Protein AF-A0A4U9IQU0-F1 (afdb_monomer_lite)

InterPro domains:
  IPR055592 Domain of unknown function DUF7168 [PF23771] (25-150)

Sequence (171 aa):
MARYGISELDAGLTSVREASSRTAPSDAEKVPEWMVTLVRGVCHAFGCQAYYSWRQTSAGYRRSVTFYGFSEKPEIAAYAFDVLTRQLKDATNSYLKTQSKRLKLATRRARAEQFRDGWVCGVREVISATDISSEEQQVMSHWLESRSMKTVTTRELKACRGADTARYQGV

pLDDT: mean 90.63, std 9.63, range [44.19, 98.19]

Secondary structure (DSSP, 8-state):
-HHHHHHHHHHHHTT-EEEE-S--S---SSEEHHHHHHHHHHHHHHT-EEEEEEEEETTEEEEEEEEEESTTHHHHHHHHHHHHHHHHHHHHHHHHHHS-TTS-HHHHHHHHHHHHHHHHHHHHHHPPPPP--HHHHHHHHHHHHTTTPPPPPEEPPPP-TTHHHHHHTT-

Structure (mmCIF, N/CA/C/O backbone):
data_AF-A0A4U9IQU0-F1
#
_entry.id   AF-A0A4U9IQU0-F1
#
loop_
_atom_site.group_PDB
_atom_site.id
_atom_site.type_symbol
_atom_site.label_atom_id
_atom_site.label_alt_id
_atom_site.label_comp_id
_atom_site.label_asym_id
_atom_site.label_entity_id
_atom_site.label_seq_id
_atom_site.pdbx_PDB_ins_code
_atom_site.Cartn_x
_atom_site.Cartn_y
_atom_site.Cartn_z
_atom_site.occupancy
_atom_site.B_iso_or_equiv
_atom_site.auth_seq_id
_atom_site.auth_comp_id
_atom_site.auth_asym_id
_atom_site.auth_atom_id
_atom_site.pdbx_PDB_model_num
ATOM 1 N N . MET A 1 1 ? -27.526 18.335 23.408 1.00 44.19 1 MET A N 1
ATOM 2 C CA . MET A 1 1 ? -27.233 17.013 22.806 1.00 44.19 1 MET A CA 1
ATOM 3 C C . MET A 1 1 ? -25.740 16.627 22.848 1.00 44.19 1 MET A C 1
ATOM 5 O O . MET A 1 1 ? -25.383 15.618 22.271 1.00 44.19 1 MET A O 1
ATOM 9 N N . ALA A 1 2 ? -24.863 17.348 23.569 1.00 52.19 2 ALA A N 1
ATOM 10 C CA . ALA A 1 2 ? -23.406 17.136 23.496 1.00 52.19 2 ALA A CA 1
ATOM 11 C C . ALA A 1 2 ? -22.809 16.110 24.488 1.00 52.19 2 ALA A C 1
ATOM 13 O O . ALA A 1 2 ? -21.679 15.684 24.297 1.00 52.19 2 ALA A O 1
ATOM 14 N N . ARG A 1 3 ? -23.526 15.705 25.551 1.00 45.75 3 ARG A N 1
ATOM 15 C CA . ARG A 1 3 ? -22.970 14.796 26.581 1.00 45.75 3 ARG A CA 1
ATOM 16 C C . ARG A 1 3 ? -23.019 13.307 26.216 1.00 45.75 3 ARG A C 1
ATOM 18 O O . ARG A 1 3 ? -22.166 12.569 26.684 1.00 45.75 3 ARG A O 1
ATOM 25 N N . TYR A 1 4 ? -23.981 12.879 25.396 1.00 48.09 4 TYR A N 1
ATOM 26 C CA . TYR A 1 4 ? -24.152 11.461 25.048 1.00 48.09 4 TYR A CA 1
ATOM 27 C C . TYR A 1 4 ? -23.336 11.050 23.813 1.00 48.09 4 TYR A C 1
ATOM 29 O O . TYR A 1 4 ? -22.683 10.018 23.854 1.00 48.09 4 TYR A O 1
ATOM 37 N N . GLY A 1 5 ? -23.254 11.901 22.781 1.00 58.28 5 GLY A N 1
ATOM 38 C CA . GLY A 1 5 ? -22.492 11.584 21.563 1.00 58.28 5 GLY A CA 1
ATOM 39 C C . GLY A 1 5 ? -20.979 11.449 21.779 1.00 58.28 5 GLY A C 1
ATOM 40 O O . GLY A 1 5 ? -20.352 10.603 21.158 1.00 58.28 5 GLY A O 1
ATOM 41 N N . ILE A 1 6 ? -20.389 12.223 22.700 1.00 61.88 6 ILE A N 1
ATOM 42 C CA . ILE A 1 6 ? -18.963 12.082 23.056 1.00 61.88 6 ILE A CA 1
ATOM 43 C C . ILE A 1 6 ? -18.738 10.772 23.824 1.00 61.88 6 ILE A C 1
ATOM 45 O O . ILE A 1 6 ? -17.810 10.036 23.520 1.00 61.88 6 ILE A O 1
ATOM 49 N N . SER A 1 7 ? -19.635 10.428 24.756 1.00 65.44 7 SER A N 1
ATOM 50 C CA . SER A 1 7 ? -19.538 9.186 25.532 1.00 65.44 7 SER A CA 1
ATOM 51 C C . SER A 1 7 ? -19.685 7.928 24.670 1.00 65.44 7 SER A C 1
ATOM 53 O O . SER A 1 7 ? -19.030 6.928 24.952 1.00 65.44 7 SER A O 1
ATOM 55 N N . GLU A 1 8 ? -20.552 7.951 23.656 1.00 63.09 8 GLU A N 1
ATOM 56 C CA . GLU A 1 8 ? -20.719 6.834 22.718 1.00 63.09 8 GLU A CA 1
ATOM 57 C C . GLU A 1 8 ? -19.519 6.708 21.771 1.00 63.09 8 GLU A C 1
ATOM 59 O O . GLU A 1 8 ? -19.023 5.600 21.569 1.00 63.09 8 GLU A O 1
ATOM 64 N N . LEU A 1 9 ? -18.984 7.828 21.268 1.00 69.75 9 LEU A N 1
ATOM 65 C CA . LEU A 1 9 ? -17.751 7.833 20.473 1.00 69.75 9 LEU A CA 1
ATOM 66 C C . LEU A 1 9 ? -16.560 7.297 21.276 1.00 69.75 9 LEU A C 1
ATOM 68 O O . LEU A 1 9 ? -15.829 6.444 20.774 1.00 69.75 9 LEU A O 1
ATOM 72 N N . ASP A 1 10 ? -16.401 7.735 22.527 1.00 71.31 10 ASP A N 1
ATOM 73 C CA . ASP A 1 10 ? -15.340 7.279 23.430 1.00 71.31 10 ASP A CA 1
ATOM 74 C C . ASP A 1 10 ? -15.469 5.783 23.760 1.00 71.31 10 ASP A C 1
ATOM 76 O O . ASP A 1 10 ? -14.467 5.064 23.788 1.00 71.31 10 ASP A O 1
ATOM 80 N N . ALA A 1 11 ? -16.694 5.275 23.943 1.00 70.19 11 ALA A N 1
ATOM 81 C CA . ALA A 1 11 ? -16.938 3.840 24.093 1.00 70.19 11 ALA A CA 1
ATOM 82 C C . ALA A 1 11 ? -16.580 3.067 22.808 1.00 70.19 11 ALA A C 1
ATOM 84 O O . ALA A 1 11 ? -15.926 2.019 22.869 1.00 70.19 11 ALA A O 1
ATOM 85 N N . GLY A 1 12 ? -16.933 3.616 21.641 1.00 78.38 12 GLY A N 1
ATOM 86 C CA . GLY A 1 12 ? -16.617 3.061 20.325 1.00 78.38 12 GLY A CA 1
ATOM 87 C C . GLY A 1 12 ? -15.115 2.922 20.058 1.00 78.38 12 GLY A C 1
ATOM 88 O O . GLY A 1 12 ? -14.702 1.969 19.396 1.00 78.38 12 GLY A O 1
ATOM 89 N N . LEU A 1 13 ? -14.274 3.789 20.638 1.00 84.31 13 LEU A N 1
ATOM 90 C CA . LEU A 1 13 ? -12.812 3.714 20.490 1.00 84.31 13 LEU A CA 1
ATOM 91 C C . LEU A 1 13 ? -12.233 2.371 20.946 1.00 84.31 13 LEU A C 1
ATOM 93 O O . LEU A 1 13 ? -11.291 1.871 20.332 1.00 84.31 13 LEU A O 1
ATOM 97 N N . THR A 1 14 ? -12.801 1.771 21.996 1.00 85.12 14 THR A N 1
ATOM 98 C CA . THR A 1 14 ? -12.348 0.467 22.517 1.00 85.12 14 THR A CA 1
ATOM 99 C C . THR A 1 14 ? -12.676 -0.700 21.583 1.00 85.12 14 THR A C 1
ATOM 101 O O . THR A 1 14 ? -12.058 -1.759 21.677 1.00 85.12 14 THR A O 1
ATOM 104 N N . SER A 1 15 ? -13.618 -0.501 20.655 1.00 90.06 15 SER A N 1
ATOM 105 C CA . SER A 1 15 ? -14.028 -1.502 19.665 1.00 90.06 15 SER A CA 1
ATOM 106 C C . SER A 1 15 ? -13.152 -1.497 18.411 1.00 90.06 15 SER A C 1
ATOM 108 O O . SER A 1 15 ? -13.193 -2.455 17.634 1.00 90.06 15 SER A O 1
ATOM 110 N N . VAL A 1 16 ? -12.343 -0.450 18.211 1.00 95.06 16 VAL A N 1
ATOM 111 C CA . VAL A 1 16 ? -11.393 -0.372 17.100 1.00 95.06 16 VAL A CA 1
ATOM 112 C C . VAL A 1 16 ? -10.244 -1.341 17.355 1.00 95.06 16 VAL A C 1
ATOM 114 O O . VAL A 1 16 ? -9.499 -1.227 18.328 1.00 95.06 16 VAL A O 1
ATOM 117 N N . ARG A 1 17 ? -10.087 -2.297 16.445 1.00 96.38 17 ARG A N 1
ATOM 118 C CA . ARG A 1 17 ? -9.004 -3.278 16.445 1.00 96.38 17 ARG A CA 1
ATOM 119 C C . ARG A 1 17 ? -7.933 -2.878 15.453 1.00 96.38 17 ARG A C 1
ATOM 121 O O . ARG A 1 17 ? -8.201 -2.165 14.489 1.00 96.38 17 ARG A O 1
ATOM 128 N N . GLU A 1 18 ? -6.731 -3.392 15.668 1.00 96.81 18 GLU A N 1
ATOM 129 C CA . GLU A 1 18 ? -5.577 -3.147 14.815 1.00 96.81 18 GLU A CA 1
ATOM 130 C C . GLU A 1 18 ? -4.935 -4.458 14.381 1.00 96.81 18 GLU A C 1
ATOM 132 O O . GLU A 1 18 ? -4.815 -5.395 15.169 1.00 96.81 18 GLU A O 1
ATOM 137 N N . ALA A 1 19 ? -4.450 -4.500 13.145 1.00 97.06 19 ALA A N 1
ATOM 138 C CA . ALA A 1 19 ? -3.625 -5.590 12.652 1.00 97.06 19 ALA A CA 1
ATOM 139 C C . ALA A 1 19 ? -2.522 -5.043 11.749 1.00 97.06 19 ALA A C 1
ATOM 141 O O . ALA A 1 19 ? -2.756 -4.236 10.849 1.00 97.06 19 ALA A O 1
ATOM 142 N N . SER A 1 20 ? -1.289 -5.478 11.991 1.00 96.25 20 SER A N 1
ATOM 143 C CA . SER A 1 20 ? -0.129 -5.024 11.223 1.00 96.25 20 SER A CA 1
ATOM 144 C C . SER A 1 20 ? 0.260 -6.036 10.154 1.00 96.25 20 SER A C 1
ATOM 146 O O . SER A 1 20 ? 0.381 -7.227 10.434 1.00 96.25 20 SER A O 1
ATOM 148 N N . SER A 1 21 ? 0.541 -5.547 8.945 1.00 94.38 21 SER A N 1
ATOM 149 C CA . SER A 1 21 ? 1.160 -6.330 7.874 1.00 94.38 21 SER A CA 1
ATOM 150 C C . SER A 1 21 ? 2.468 -6.951 8.361 1.00 94.38 21 SER A C 1
ATOM 152 O O . SER A 1 21 ? 3.239 -6.300 9.081 1.00 94.38 21 SER A O 1
ATOM 154 N N . ARG A 1 22 ? 2.803 -8.153 7.894 1.00 88.81 22 ARG A N 1
ATOM 155 C CA . ARG A 1 22 ? 4.085 -8.783 8.230 1.00 88.81 22 ARG A CA 1
ATOM 156 C C . ARG A 1 22 ? 5.256 -8.012 7.641 1.00 88.81 22 ARG A C 1
ATOM 158 O O . ARG A 1 22 ? 6.303 -7.931 8.288 1.00 88.81 22 ARG A O 1
ATOM 165 N N . THR A 1 23 ? 5.080 -7.457 6.444 1.00 79.44 23 THR A N 1
ATOM 166 C CA . THR A 1 23 ? 6.131 -6.736 5.721 1.00 79.44 23 THR A CA 1
ATOM 167 C C . THR A 1 23 ? 5.578 -5.539 4.968 1.00 79.44 23 THR A C 1
ATOM 169 O O . THR A 1 23 ? 4.511 -5.625 4.373 1.00 79.44 23 THR A O 1
ATOM 172 N N . ALA A 1 24 ? 6.355 -4.460 4.896 1.00 81.81 24 ALA A N 1
ATOM 173 C CA . ALA A 1 24 ? 6.135 -3.412 3.913 1.00 81.81 24 ALA A CA 1
ATOM 174 C C . ALA A 1 24 ? 7.195 -3.490 2.799 1.00 81.81 24 ALA A C 1
ATOM 176 O O . ALA A 1 24 ? 8.364 -3.768 3.074 1.00 81.81 24 ALA A O 1
ATOM 177 N N . PRO A 1 25 ? 6.834 -3.222 1.534 1.00 79.50 25 PRO A N 1
ATOM 178 C CA . PRO A 1 25 ? 7.761 -3.370 0.412 1.00 79.50 25 PRO A CA 1
ATOM 179 C C . PRO A 1 25 ? 8.806 -2.248 0.300 1.00 79.50 25 PRO A C 1
ATOM 181 O O . PRO A 1 25 ? 9.663 -2.299 -0.583 1.00 79.50 25 PRO A O 1
ATOM 184 N N . SER A 1 26 ? 8.738 -1.223 1.155 1.00 82.00 26 SER A N 1
ATOM 185 C CA . SER A 1 26 ? 9.663 -0.091 1.143 1.00 82.00 26 SER A CA 1
ATOM 186 C C . SER A 1 26 ? 9.850 0.503 2.537 1.00 82.00 26 SER A C 1
ATOM 188 O O . SER A 1 26 ? 8.891 0.997 3.130 1.00 82.00 26 SER A O 1
ATOM 190 N N . ASP A 1 27 ? 11.104 0.570 2.985 1.00 84.00 27 ASP A N 1
ATOM 191 C CA . ASP A 1 27 ? 11.541 1.280 4.198 1.00 84.00 27 ASP A CA 1
ATOM 192 C C . ASP A 1 27 ? 11.949 2.747 3.904 1.00 84.00 27 ASP A C 1
ATOM 194 O O . ASP A 1 27 ? 12.447 3.448 4.775 1.00 84.00 27 ASP A O 1
ATOM 198 N N . ALA A 1 28 ? 11.774 3.238 2.668 1.00 83.19 28 ALA A N 1
ATOM 199 C CA . ALA A 1 28 ? 12.199 4.588 2.275 1.00 83.19 28 ALA A CA 1
ATOM 200 C C . ALA A 1 28 ? 11.436 5.679 3.037 1.00 83.19 28 ALA A C 1
ATOM 202 O O . ALA A 1 28 ? 10.212 5.615 3.074 1.00 83.19 28 ALA A O 1
ATOM 203 N N . GLU A 1 29 ? 12.115 6.704 3.560 1.00 83.50 29 GLU A N 1
ATOM 204 C CA . GLU A 1 29 ? 11.497 7.800 4.329 1.00 83.50 29 GLU A CA 1
ATOM 205 C C . GLU A 1 29 ? 10.222 8.340 3.659 1.00 83.50 29 GLU A C 1
ATOM 207 O O . GLU A 1 29 ? 9.145 8.260 4.248 1.00 83.50 29 GLU A O 1
ATOM 212 N N . LYS A 1 30 ? 10.322 8.738 2.382 1.00 89.19 30 LYS A N 1
ATOM 213 C CA . LYS A 1 30 ? 9.167 9.047 1.530 1.00 89.19 30 LYS A CA 1
ATOM 214 C C . LYS A 1 30 ? 8.570 7.768 0.947 1.00 89.19 30 LYS A C 1
ATOM 216 O O . LYS A 1 30 ? 9.238 7.036 0.204 1.00 89.19 30 LYS A O 1
ATOM 221 N N . VAL A 1 31 ? 7.301 7.514 1.252 1.00 92.25 31 VAL A N 1
ATOM 222 C CA . VAL A 1 31 ? 6.587 6.323 0.783 1.00 92.25 31 VAL A CA 1
ATOM 223 C C . VAL A 1 31 ? 6.351 6.423 -0.732 1.00 92.25 31 VAL A C 1
ATOM 225 O O . VAL A 1 31 ? 5.921 7.470 -1.214 1.00 92.25 31 VAL A O 1
ATOM 228 N N . PRO A 1 32 ? 6.638 5.373 -1.521 1.00 93.06 32 PRO A N 1
ATOM 229 C CA . PRO A 1 32 ? 6.296 5.366 -2.941 1.00 93.06 32 PRO A CA 1
ATOM 230 C C . PRO A 1 32 ? 4.787 5.526 -3.155 1.00 93.06 32 PRO A C 1
ATOM 232 O O . PRO A 1 32 ? 4.005 4.865 -2.477 1.00 93.06 32 PRO A O 1
ATOM 235 N N . GLU A 1 33 ? 4.377 6.354 -4.112 1.00 93.00 33 GLU A N 1
ATOM 236 C CA . GLU A 1 33 ? 2.958 6.634 -4.373 1.00 93.00 33 GLU A CA 1
ATOM 237 C C . GLU A 1 33 ? 2.122 5.369 -4.631 1.00 93.00 33 GLU A C 1
ATOM 239 O O . GLU A 1 33 ? 1.094 5.177 -3.983 1.00 93.00 33 GLU A O 1
ATOM 244 N N . TRP A 1 34 ? 2.620 4.435 -5.450 1.00 94.00 34 TRP A N 1
ATOM 245 C CA . TRP A 1 34 ? 1.952 3.151 -5.708 1.00 94.00 34 TRP A CA 1
ATOM 246 C C . TRP A 1 34 ? 1.657 2.358 -4.422 1.00 94.00 34 TRP A C 1
ATOM 248 O O . TRP A 1 34 ? 0.676 1.622 -4.353 1.00 94.00 34 TRP A O 1
ATOM 258 N N . MET A 1 35 ? 2.478 2.503 -3.375 1.00 94.81 35 MET A N 1
ATOM 259 C CA . MET A 1 35 ? 2.272 1.813 -2.098 1.00 94.81 35 MET A CA 1
ATOM 260 C C . MET A 1 35 ? 1.128 2.450 -1.308 1.00 94.81 35 MET A C 1
ATOM 262 O O . MET A 1 35 ? 0.362 1.732 -0.672 1.00 94.81 35 MET A O 1
ATOM 266 N N . VAL A 1 36 ? 0.975 3.776 -1.375 1.00 94.81 36 VAL A N 1
ATOM 267 C CA . VAL A 1 36 ? -0.194 4.472 -0.814 1.00 94.81 36 VAL A CA 1
ATOM 268 C C . VAL A 1 36 ? -1.458 4.065 -1.559 1.00 94.81 36 VAL A C 1
ATOM 270 O O . VAL A 1 36 ? -2.466 3.751 -0.930 1.00 94.81 36 VAL A O 1
ATOM 273 N N . THR A 1 37 ? -1.397 4.005 -2.889 1.00 94.38 37 THR A N 1
ATOM 274 C CA . THR A 1 37 ? -2.518 3.575 -3.730 1.00 94.38 37 THR A CA 1
ATOM 275 C C . THR A 1 37 ? -2.943 2.138 -3.413 1.00 94.38 37 THR A C 1
ATOM 277 O O . THR A 1 37 ? -4.139 1.872 -3.301 1.00 94.38 37 THR A O 1
ATOM 280 N N . LEU A 1 38 ? -1.987 1.231 -3.178 1.00 96.00 38 LEU A N 1
ATOM 281 C CA . LEU A 1 38 ? -2.269 -0.155 -2.801 1.00 96.00 38 LEU A CA 1
ATOM 282 C C . LEU A 1 38 ? -2.939 -0.241 -1.427 1.00 96.00 38 LEU A C 1
ATOM 284 O O . LEU A 1 38 ? -3.961 -0.906 -1.290 1.00 96.00 38 LEU A O 1
ATOM 288 N N . VAL A 1 39 ? -2.401 0.463 -0.424 1.00 96.25 39 VAL A N 1
ATOM 289 C CA . VAL A 1 39 ? -2.996 0.509 0.923 1.00 96.25 39 VAL A CA 1
ATOM 290 C C . VAL A 1 39 ? -4.423 1.051 0.866 1.00 96.25 39 VAL A C 1
ATOM 292 O O . VAL A 1 39 ? -5.321 0.441 1.434 1.00 96.25 39 VAL A O 1
ATOM 295 N N . ARG A 1 40 ? -4.659 2.144 0.128 1.00 94.94 40 ARG A N 1
ATOM 296 C CA . ARG A 1 40 ? -6.006 2.707 -0.060 1.00 94.94 40 ARG A CA 1
ATOM 297 C C . ARG A 1 40 ? -6.961 1.720 -0.729 1.00 94.94 40 ARG A C 1
ATOM 299 O O . ARG A 1 40 ? -8.102 1.621 -0.298 1.00 94.94 40 ARG A O 1
ATOM 306 N N . GLY A 1 41 ? -6.500 0.989 -1.745 1.00 95.50 41 GLY A N 1
ATOM 307 C CA . GLY A 1 41 ? -7.291 -0.056 -2.399 1.00 95.50 41 GLY A CA 1
ATOM 308 C C . GLY A 1 41 ? -7.706 -1.164 -1.430 1.00 95.50 41 GLY A C 1
ATOM 309 O O . GLY A 1 41 ? -8.872 -1.538 -1.396 1.00 95.50 41 GLY A O 1
ATOM 310 N N . VAL A 1 42 ? -6.782 -1.625 -0.583 1.00 96.38 42 VAL A N 1
ATOM 311 C CA . VAL A 1 42 ? -7.072 -2.625 0.458 1.00 96.38 42 VAL A CA 1
ATOM 312 C C . VAL A 1 42 ? -8.053 -2.076 1.500 1.00 96.38 42 VAL A C 1
ATOM 314 O O . VAL A 1 42 ? -9.044 -2.730 1.802 1.00 96.38 42 VAL A O 1
ATOM 317 N N . CYS A 1 43 ? -7.832 -0.863 2.011 1.00 95.94 43 CYS A N 1
ATOM 318 C CA . CYS A 1 43 ? -8.751 -0.217 2.953 1.00 95.94 43 CYS A CA 1
ATOM 319 C C . CYS A 1 43 ? -10.177 -0.120 2.397 1.00 95.94 43 CYS A C 1
ATOM 321 O O . CYS A 1 43 ? -11.143 -0.434 3.088 1.00 95.94 43 CYS A O 1
ATOM 323 N N . HIS A 1 44 ? -10.294 0.262 1.125 1.00 93.62 44 HIS A N 1
ATOM 324 C CA . HIS A 1 44 ? -11.568 0.352 0.423 1.00 93.62 44 HIS A CA 1
ATOM 325 C C . HIS A 1 44 ? -12.246 -1.015 0.247 1.00 93.62 44 HIS A C 1
ATOM 327 O O . HIS A 1 44 ? -13.454 -1.128 0.444 1.00 93.62 44 HIS A O 1
ATOM 333 N N . ALA A 1 45 ? -11.466 -2.056 -0.061 1.00 94.56 45 ALA A N 1
ATOM 334 C CA . ALA A 1 45 ? -11.961 -3.421 -0.224 1.00 94.56 45 ALA A CA 1
ATOM 335 C C . ALA A 1 45 ? -12.580 -3.982 1.058 1.00 94.56 45 ALA A C 1
ATOM 337 O O . ALA A 1 45 ? -13.599 -4.657 1.000 1.00 94.56 45 ALA A O 1
ATOM 338 N N . PHE A 1 46 ? -11.947 -3.732 2.208 1.00 94.81 46 PHE A N 1
ATOM 339 C CA . PHE A 1 46 ? -12.288 -4.392 3.475 1.00 94.81 46 PHE A CA 1
ATOM 340 C C . PHE A 1 46 ? -13.023 -3.493 4.466 1.00 94.81 46 PHE A C 1
ATOM 342 O O . PHE A 1 46 ? -13.359 -3.931 5.564 1.00 94.81 46 PHE A O 1
ATOM 349 N N . GLY A 1 47 ? -13.283 -2.240 4.101 1.00 94.94 47 GLY A N 1
ATOM 350 C CA . GLY A 1 47 ? -14.017 -1.320 4.954 1.00 94.94 47 GLY A CA 1
ATOM 351 C C . GLY A 1 47 ? -13.248 -0.917 6.216 1.00 94.94 47 GLY A C 1
ATOM 352 O O . GLY A 1 47 ? -13.826 -0.842 7.299 1.00 94.94 47 GLY A O 1
ATOM 353 N N . CYS A 1 48 ? -11.938 -0.708 6.089 1.00 95.94 48 CYS A N 1
ATOM 354 C CA . CYS A 1 48 ? -11.050 -0.331 7.187 1.00 95.94 48 CYS A CA 1
ATOM 355 C C . CYS A 1 48 ? -10.198 0.890 6.816 1.00 95.94 48 CYS A C 1
ATOM 357 O O . CYS A 1 48 ? -10.267 1.406 5.702 1.00 95.94 48 CYS A O 1
ATOM 359 N N . GLN A 1 49 ? -9.368 1.351 7.744 1.00 96.44 49 GLN A N 1
ATOM 360 C CA . GLN A 1 49 ? -8.382 2.406 7.518 1.00 96.44 49 GLN A CA 1
ATOM 361 C C . GLN A 1 49 ? -6.978 1.897 7.852 1.00 96.44 49 GLN A C 1
ATOM 363 O O . GLN A 1 49 ? -6.812 0.787 8.356 1.00 96.44 49 GLN A O 1
ATOM 368 N N . ALA A 1 50 ? -5.943 2.675 7.531 1.00 96.94 50 ALA A N 1
ATOM 369 C CA . ALA A 1 50 ? -4.568 2.274 7.804 1.00 96.94 50 ALA A CA 1
ATOM 370 C C . ALA A 1 50 ? -3.647 3.457 8.092 1.00 96.94 50 ALA A C 1
ATOM 372 O O . ALA A 1 50 ? -3.873 4.577 7.636 1.00 96.94 50 ALA A O 1
ATOM 373 N N . TYR A 1 51 ? -2.562 3.173 8.804 1.00 95.75 51 TYR A N 1
ATOM 374 C CA . TYR A 1 51 ? -1.443 4.083 9.002 1.00 95.75 51 TYR A CA 1
ATOM 375 C C . TYR A 1 51 ? -0.110 3.337 8.845 1.00 95.75 51 TYR A C 1
ATOM 377 O O . TYR A 1 51 ? -0.041 2.107 8.894 1.00 95.75 51 TYR A O 1
ATOM 385 N N . TYR A 1 52 ? 0.971 4.083 8.622 1.00 94.38 52 TYR A N 1
ATOM 386 C CA . TYR A 1 52 ? 2.313 3.510 8.530 1.00 94.38 52 TYR A CA 1
ATOM 387 C C . TYR A 1 52 ? 2.965 3.476 9.906 1.00 94.38 52 TYR A C 1
ATOM 389 O O . TYR A 1 52 ? 2.978 4.475 10.621 1.00 94.38 52 TYR A O 1
ATOM 397 N N . SER A 1 53 ? 3.551 2.337 10.247 1.00 89.56 53 SER A N 1
ATOM 398 C CA . SER A 1 53 ? 4.238 2.105 11.511 1.00 89.56 53 SER A CA 1
ATOM 399 C C . SER A 1 53 ? 5.646 1.565 11.273 1.00 89.56 53 SER A C 1
ATOM 401 O O . SER A 1 53 ? 6.029 1.217 10.151 1.00 89.56 53 SER A O 1
ATOM 403 N N . TRP A 1 54 ? 6.434 1.515 12.342 1.00 90.06 54 TRP A N 1
ATOM 404 C CA . TRP A 1 54 ? 7.748 0.889 12.346 1.00 90.06 54 TRP A CA 1
ATOM 405 C C . TRP A 1 54 ? 7.757 -0.234 13.367 1.00 90.06 54 TRP A C 1
ATOM 407 O O . TRP A 1 54 ? 7.290 -0.066 14.491 1.00 90.06 54 TRP A O 1
ATOM 417 N N . ARG A 1 55 ? 8.329 -1.371 12.982 1.00 87.19 55 ARG A N 1
ATOM 418 C CA . ARG A 1 55 ? 8.551 -2.511 13.865 1.00 87.19 55 ARG A CA 1
ATOM 419 C C . ARG A 1 55 ? 10.037 -2.785 13.997 1.00 87.19 55 ARG A C 1
ATOM 421 O O . ARG A 1 55 ? 10.773 -2.753 13.010 1.00 87.19 55 ARG A O 1
ATOM 428 N N . GLN A 1 56 ? 10.477 -3.099 15.207 1.00 88.69 56 GLN A N 1
ATOM 429 C CA . GLN A 1 56 ? 11.827 -3.596 15.428 1.00 88.69 56 GLN A CA 1
ATOM 430 C C . GLN A 1 56 ? 11.915 -5.057 14.969 1.00 88.69 56 GLN A C 1
ATOM 432 O O . GLN A 1 56 ? 11.023 -5.868 15.226 1.00 88.69 56 GLN A O 1
ATOM 437 N N . THR A 1 57 ? 12.983 -5.392 14.255 1.00 85.81 57 THR A N 1
ATOM 438 C CA . THR A 1 57 ? 13.306 -6.755 13.817 1.00 85.81 57 THR A CA 1
ATOM 439 C C . THR A 1 57 ? 14.763 -7.062 14.149 1.00 85.81 57 THR A C 1
ATOM 441 O O . THR A 1 57 ? 15.536 -6.153 14.455 1.00 85.81 57 THR A O 1
ATOM 444 N N . SER A 1 58 ? 15.172 -8.329 14.033 1.00 87.81 58 SER A N 1
ATOM 445 C CA . SER A 1 58 ? 16.583 -8.721 14.179 1.00 87.81 58 SER A CA 1
ATOM 446 C C . SER A 1 58 ? 17.512 -8.025 13.173 1.00 87.81 58 SER A C 1
ATOM 448 O O . SER A 1 58 ? 18.694 -7.865 13.446 1.00 87.81 58 SER A O 1
ATOM 450 N N . ALA A 1 59 ? 16.979 -7.569 12.035 1.00 84.69 59 ALA A N 1
ATOM 451 C CA . ALA A 1 59 ? 17.710 -6.841 10.998 1.00 84.69 59 ALA A CA 1
ATOM 452 C C . ALA A 1 59 ? 17.537 -5.307 11.084 1.00 84.69 59 ALA A C 1
ATOM 454 O O . ALA A 1 59 ? 17.808 -4.612 10.106 1.00 84.69 59 ALA A O 1
ATOM 455 N N . GLY A 1 60 ? 17.045 -4.781 12.213 1.00 87.44 60 GLY A N 1
ATOM 456 C CA . GLY A 1 60 ? 16.774 -3.354 12.427 1.00 87.44 60 GLY A CA 1
ATOM 457 C C . GLY A 1 60 ? 15.294 -2.979 12.303 1.00 87.44 60 GLY A C 1
ATOM 458 O O . GLY A 1 60 ? 14.413 -3.843 12.309 1.00 87.44 60 GLY A O 1
ATOM 459 N N . TYR A 1 61 ? 15.003 -1.681 12.213 1.00 88.44 61 TYR A N 1
ATOM 460 C CA . TYR A 1 61 ? 13.635 -1.188 12.046 1.00 88.44 61 TYR A CA 1
ATOM 461 C C . TYR A 1 61 ? 13.136 -1.419 10.622 1.00 88.44 61 TYR A C 1
ATOM 463 O O . TYR A 1 61 ? 13.816 -1.098 9.648 1.00 88.44 61 TYR A O 1
ATOM 471 N N . ARG A 1 62 ? 11.929 -1.966 10.510 1.00 90.44 62 ARG A N 1
ATOM 472 C CA . ARG A 1 62 ? 11.229 -2.187 9.244 1.00 90.44 62 ARG A CA 1
ATOM 473 C C . ARG A 1 62 ? 9.905 -1.459 9.265 1.00 90.44 62 ARG A C 1
ATOM 475 O O . ARG A 1 62 ? 9.224 -1.456 10.291 1.00 90.44 62 ARG A O 1
ATOM 482 N N . ARG A 1 63 ? 9.523 -0.872 8.138 1.00 91.69 63 ARG A N 1
ATOM 483 C CA . ARG A 1 63 ? 8.185 -0.320 7.981 1.00 91.69 63 ARG A CA 1
ATOM 484 C C . ARG A 1 63 ? 7.159 -1.453 7.979 1.00 91.69 63 ARG A C 1
ATOM 486 O O . ARG A 1 63 ? 7.384 -2.529 7.421 1.00 91.69 63 ARG A O 1
ATOM 493 N N . SER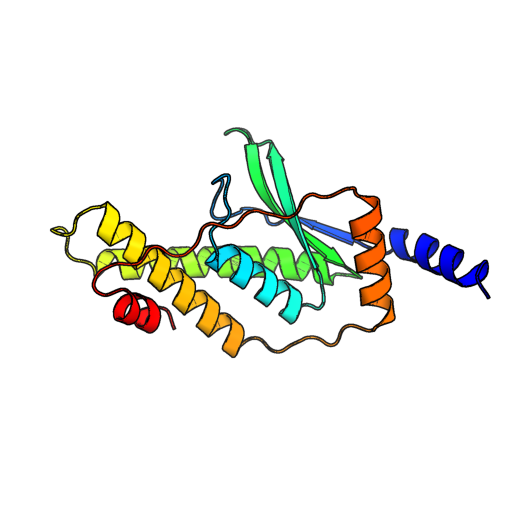 A 1 64 ? 6.006 -1.167 8.559 1.00 93.25 64 SER A N 1
ATOM 494 C CA . SER A 1 64 ? 4.776 -1.944 8.445 1.00 93.25 64 SER A CA 1
ATOM 495 C C . SER A 1 64 ? 3.613 -1.018 8.100 1.00 93.25 64 SER A C 1
ATOM 497 O O . SER A 1 64 ? 3.680 0.198 8.288 1.00 93.25 64 SER A O 1
ATOM 499 N N . VAL A 1 65 ? 2.551 -1.597 7.555 1.00 96.38 65 VAL A N 1
ATOM 500 C CA . VAL A 1 65 ? 1.247 -0.947 7.442 1.00 96.38 65 VAL A CA 1
ATOM 501 C C . VAL A 1 65 ? 0.364 -1.549 8.523 1.00 96.38 65 VAL A C 1
ATOM 503 O O . VAL A 1 65 ? 0.220 -2.769 8.583 1.00 96.38 65 VAL A O 1
ATOM 506 N N . THR A 1 66 ? -0.190 -0.710 9.388 1.00 96.56 66 THR A N 1
ATOM 507 C CA . THR A 1 66 ? -1.143 -1.135 10.410 1.00 96.56 66 THR A CA 1
ATOM 508 C C . THR A 1 66 ? -2.532 -0.720 9.967 1.00 96.56 66 THR A C 1
ATOM 510 O O . THR A 1 66 ? -2.803 0.465 9.782 1.00 96.56 66 THR A O 1
ATOM 513 N N . PHE A 1 67 ? -3.385 -1.713 9.757 1.00 97.62 67 PHE A N 1
ATOM 514 C CA . PHE A 1 67 ? -4.795 -1.537 9.459 1.00 97.62 67 PHE A CA 1
ATOM 515 C C . PHE A 1 67 ? -5.567 -1.449 10.767 1.00 97.62 67 PHE A C 1
ATOM 517 O O . PHE A 1 67 ? -5.210 -2.117 11.739 1.00 97.62 67 PHE A O 1
ATOM 524 N N . TYR A 1 68 ? -6.618 -0.641 10.784 1.00 97.44 68 TYR A N 1
ATOM 525 C CA . TYR A 1 68 ? -7.502 -0.493 11.926 1.00 97.44 68 TYR A CA 1
ATOM 526 C C . TYR A 1 68 ? -8.956 -0.329 11.487 1.00 97.44 68 TYR A C 1
ATOM 528 O O . TYR A 1 68 ? -9.240 0.140 10.383 1.00 97.44 68 TYR A O 1
ATOM 536 N N . GLY A 1 69 ? -9.873 -0.774 12.337 1.00 96.75 69 GLY A N 1
ATOM 537 C CA . GLY A 1 69 ? -11.299 -0.845 12.035 1.00 96.75 69 GLY A CA 1
ATOM 538 C C . GLY A 1 69 ? -12.016 -1.829 12.951 1.00 96.75 69 GLY A C 1
ATOM 539 O O . GLY A 1 69 ? -11.508 -2.178 14.014 1.00 96.75 69 GLY A O 1
ATOM 540 N N . PHE A 1 70 ? -13.194 -2.281 12.540 1.00 95.00 70 PHE A N 1
ATOM 541 C CA . PHE A 1 70 ? -14.070 -3.108 13.369 1.00 95.00 70 PHE A CA 1
ATOM 542 C C . PHE A 1 70 ? -13.959 -4.594 13.040 1.00 95.00 70 PHE A C 1
ATOM 544 O O . PHE A 1 70 ? -13.640 -4.977 11.911 1.00 95.00 70 PHE A O 1
ATOM 551 N N . SER A 1 71 ? -14.271 -5.426 14.035 1.00 93.81 71 SER A N 1
ATOM 552 C CA . SER A 1 71 ? -14.328 -6.886 13.897 1.00 93.81 71 SER A CA 1
ATOM 553 C C . SER A 1 71 ? -13.019 -7.454 13.311 1.00 93.81 71 SER A C 1
ATOM 555 O O . SER A 1 71 ? -11.930 -7.031 13.695 1.00 93.81 71 SER A O 1
ATOM 557 N N . GLU A 1 72 ? -13.087 -8.430 12.414 1.00 94.94 72 GLU A N 1
ATOM 558 C CA . GLU A 1 72 ? -11.937 -9.060 11.755 1.00 94.94 72 GLU A CA 1
ATOM 559 C C . GLU A 1 72 ? -11.411 -8.293 10.525 1.00 94.94 72 GLU A C 1
ATOM 561 O O . GLU A 1 72 ? -10.373 -8.666 9.971 1.00 94.94 72 GLU A O 1
ATOM 566 N N . LYS A 1 73 ? -12.073 -7.199 10.106 1.00 95.75 73 LYS A N 1
ATOM 567 C CA . LYS A 1 73 ? -11.721 -6.436 8.890 1.00 95.75 73 LYS A CA 1
ATOM 568 C C . LYS A 1 73 ? -10.229 -6.046 8.835 1.00 95.75 73 LYS A C 1
ATOM 570 O O . LYS A 1 73 ? -9.612 -6.271 7.791 1.00 95.75 73 LYS A O 1
ATOM 575 N N . PRO A 1 74 ? -9.598 -5.529 9.915 1.00 97.44 74 PRO A N 1
ATOM 576 C CA . PRO A 1 74 ? -8.180 -5.158 9.881 1.00 97.44 74 PRO A CA 1
ATOM 577 C C . PRO A 1 74 ? -7.245 -6.349 9.649 1.00 97.44 74 PRO A C 1
ATOM 579 O O . PRO A 1 74 ? -6.245 -6.219 8.944 1.00 97.44 74 PRO A O 1
ATOM 582 N N . GLU A 1 75 ? -7.560 -7.512 10.226 1.00 97.62 75 GLU A N 1
ATOM 583 C CA . GLU A 1 75 ? -6.739 -8.722 10.111 1.00 97.62 75 GLU A CA 1
ATOM 584 C C . GLU A 1 75 ? -6.770 -9.273 8.683 1.00 97.62 75 GLU A C 1
ATOM 586 O O . GLU A 1 75 ? -5.721 -9.560 8.097 1.00 97.62 75 GLU A O 1
ATOM 591 N N . ILE A 1 76 ? -7.964 -9.316 8.085 1.00 96.62 76 ILE A N 1
ATOM 592 C CA . ILE A 1 76 ? -8.144 -9.710 6.685 1.00 96.62 76 ILE A CA 1
ATOM 593 C C . ILE A 1 76 ? -7.423 -8.720 5.757 1.00 96.62 76 ILE A C 1
ATOM 595 O O . ILE A 1 76 ? -6.703 -9.142 4.849 1.00 96.62 76 ILE A O 1
ATOM 599 N N . ALA A 1 77 ? -7.540 -7.413 6.011 1.00 96.94 77 ALA A N 1
ATOM 600 C CA . ALA A 1 77 ? -6.864 -6.376 5.234 1.00 96.94 77 ALA A CA 1
ATOM 601 C C . ALA A 1 77 ? -5.331 -6.497 5.295 1.00 96.94 77 ALA A C 1
ATOM 603 O O . ALA A 1 77 ? -4.661 -6.450 4.260 1.00 96.94 77 ALA A O 1
ATOM 604 N N . ALA A 1 78 ? -4.765 -6.720 6.485 1.00 97.38 78 ALA A N 1
ATOM 605 C CA . ALA A 1 78 ? -3.329 -6.928 6.661 1.00 97.38 78 ALA A CA 1
ATOM 606 C C . ALA A 1 78 ? -2.833 -8.160 5.887 1.00 97.38 78 ALA A C 1
ATOM 608 O O . ALA A 1 78 ? -1.807 -8.093 5.199 1.00 97.38 78 ALA A O 1
ATOM 609 N N . TYR A 1 79 ? -3.586 -9.263 5.941 1.00 96.75 79 TYR A N 1
ATOM 610 C CA . TYR A 1 79 ? -3.280 -10.470 5.179 1.00 96.75 79 TYR A CA 1
ATOM 611 C C . TYR A 1 79 ? -3.351 -10.233 3.664 1.00 96.75 79 TYR A C 1
ATOM 613 O O . TYR A 1 79 ? -2.418 -10.589 2.936 1.00 96.75 79 TYR A O 1
ATOM 621 N N . ALA A 1 80 ? -4.419 -9.594 3.180 1.00 96.12 80 ALA A N 1
ATOM 622 C CA . ALA A 1 80 ? -4.597 -9.276 1.767 1.00 96.12 80 ALA A CA 1
ATOM 623 C C . ALA A 1 80 ? -3.478 -8.363 1.248 1.00 96.12 80 ALA A C 1
ATOM 625 O O . ALA A 1 80 ? -2.904 -8.623 0.189 1.00 96.12 80 ALA A O 1
ATOM 626 N N . PHE A 1 81 ? -3.096 -7.344 2.020 1.00 96.62 81 PHE A N 1
ATOM 627 C CA . PHE A 1 81 ? -1.968 -6.476 1.696 1.00 96.62 81 PHE A CA 1
ATOM 628 C C . PHE A 1 81 ? -0.649 -7.255 1.577 1.00 96.62 81 PHE A C 1
ATOM 630 O O . PHE A 1 81 ? 0.106 -7.047 0.623 1.00 96.62 81 PHE A O 1
ATOM 637 N N . ASP A 1 82 ? -0.375 -8.184 2.497 1.00 95.94 82 ASP A N 1
ATOM 638 C CA . ASP A 1 82 ? 0.813 -9.040 2.434 1.00 95.94 82 ASP A CA 1
ATOM 639 C C . ASP A 1 82 ? 0.801 -9.949 1.187 1.00 95.94 82 ASP A C 1
ATOM 641 O O . ASP A 1 82 ? 1.847 -10.159 0.563 1.00 95.94 82 ASP A O 1
ATOM 645 N N . VAL A 1 83 ? -0.362 -10.492 0.804 1.00 96.19 83 VAL A N 1
ATOM 646 C CA . VAL A 1 83 ? -0.533 -11.301 -0.419 1.00 96.19 83 VAL A CA 1
ATOM 647 C C . VAL A 1 83 ? -0.279 -10.460 -1.670 1.00 96.19 83 VAL A C 1
ATOM 649 O O . VAL A 1 83 ? 0.577 -10.824 -2.480 1.00 96.19 83 VAL A O 1
ATOM 652 N N . LEU A 1 84 ? -0.959 -9.320 -1.804 1.00 96.06 84 LEU A N 1
ATOM 653 C CA . LEU A 1 84 ? -0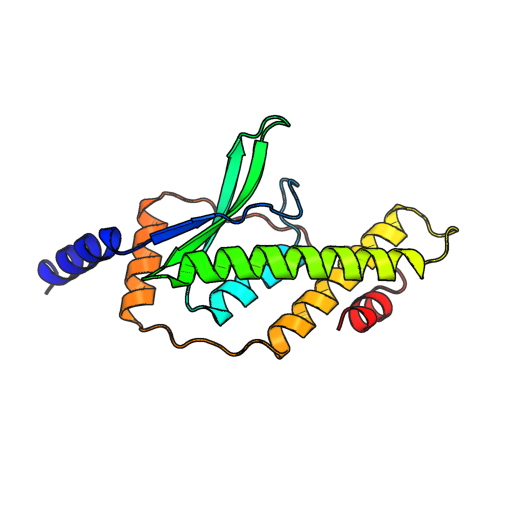.826 -8.419 -2.952 1.00 96.06 84 LEU A CA 1
ATOM 654 C C . LEU A 1 84 ? 0.605 -7.892 -3.087 1.00 96.06 84 LEU A C 1
ATOM 656 O O . LEU A 1 84 ? 1.141 -7.806 -4.188 1.00 96.06 84 LEU A O 1
ATOM 660 N N . THR A 1 85 ? 1.277 -7.618 -1.968 1.00 95.50 85 THR A N 1
ATOM 661 C CA . THR A 1 85 ? 2.682 -7.195 -1.969 1.00 95.50 85 THR A CA 1
ATOM 662 C C . THR A 1 85 ? 3.608 -8.273 -2.541 1.00 95.50 85 THR A C 1
ATOM 664 O O . THR A 1 85 ? 4.540 -7.954 -3.287 1.00 95.50 85 THR A O 1
ATOM 667 N N . ARG A 1 86 ? 3.365 -9.556 -2.231 1.00 95.75 86 ARG A N 1
ATOM 668 C CA . ARG A 1 86 ? 4.123 -10.671 -2.828 1.00 95.75 86 ARG A CA 1
ATOM 669 C C . ARG A 1 86 ? 3.849 -10.788 -4.326 1.00 95.75 86 ARG A C 1
ATOM 671 O O . ARG A 1 86 ? 4.802 -10.841 -5.098 1.00 95.75 86 ARG A O 1
ATOM 678 N N . GLN A 1 87 ? 2.582 -10.728 -4.734 1.00 96.50 87 GLN A N 1
ATOM 679 C CA . GLN A 1 87 ? 2.198 -10.778 -6.149 1.00 96.50 87 GLN A CA 1
ATOM 680 C C . GLN A 1 87 ? 2.828 -9.632 -6.953 1.00 96.50 87 GLN A C 1
ATOM 682 O O . GLN A 1 87 ? 3.457 -9.872 -7.983 1.00 96.50 87 GLN A O 1
ATOM 687 N N . LEU A 1 88 ? 2.768 -8.400 -6.441 1.00 97.06 88 LEU A N 1
ATOM 688 C CA . LEU A 1 88 ? 3.398 -7.234 -7.058 1.00 97.06 88 LEU A CA 1
ATOM 689 C C . LEU A 1 88 ? 4.916 -7.404 -7.187 1.00 97.06 88 LEU A C 1
ATOM 691 O O . LEU A 1 88 ? 5.510 -7.020 -8.200 1.00 97.06 88 LEU A O 1
ATOM 695 N N . LYS A 1 89 ? 5.574 -7.971 -6.168 1.00 96.25 89 LYS A N 1
ATOM 696 C CA . LYS A 1 89 ? 7.015 -8.249 -6.204 1.00 96.25 89 LYS A CA 1
ATOM 697 C C . LYS A 1 89 ? 7.354 -9.235 -7.322 1.00 96.25 89 LYS A C 1
ATOM 699 O O . LYS A 1 89 ? 8.288 -8.974 -8.084 1.00 96.25 89 LYS A O 1
ATOM 704 N N . ASP A 1 90 ? 6.599 -10.318 -7.448 1.00 97.69 90 ASP A N 1
ATOM 705 C CA . ASP A 1 90 ? 6.831 -11.351 -8.460 1.00 97.69 90 ASP A CA 1
ATOM 706 C C . ASP A 1 90 ? 6.524 -10.849 -9.878 1.00 97.69 90 ASP A C 1
ATOM 708 O O . ASP A 1 90 ? 7.334 -11.042 -10.794 1.00 97.69 90 ASP A O 1
ATOM 712 N N . ALA A 1 91 ? 5.433 -10.097 -10.047 1.00 98.00 91 ALA A N 1
ATOM 713 C CA . ALA A 1 91 ? 5.098 -9.410 -11.292 1.00 98.00 91 ALA A CA 1
ATOM 714 C C . ALA A 1 91 ? 6.202 -8.420 -11.694 1.00 98.00 91 ALA A C 1
ATOM 716 O O . ALA A 1 91 ? 6.702 -8.449 -12.820 1.00 98.00 91 ALA A O 1
ATOM 717 N N . THR A 1 92 ? 6.685 -7.608 -10.745 1.00 97.50 92 THR A N 1
ATOM 718 C CA . THR A 1 92 ? 7.766 -6.652 -11.019 1.00 97.50 92 THR A CA 1
ATOM 719 C C . THR A 1 92 ? 9.078 -7.353 -11.367 1.00 97.50 92 THR A C 1
ATOM 721 O O . THR A 1 92 ? 9.820 -6.883 -12.230 1.00 97.50 92 THR A O 1
ATOM 724 N N . ASN A 1 93 ? 9.395 -8.475 -10.718 1.00 97.38 93 ASN A N 1
ATOM 725 C CA . ASN A 1 93 ? 10.580 -9.267 -11.047 1.00 97.38 93 ASN A CA 1
ATOM 726 C C . ASN A 1 93 ? 10.496 -9.835 -12.467 1.00 97.38 93 ASN A C 1
ATOM 728 O O . ASN A 1 93 ? 11.492 -9.816 -13.192 1.00 97.38 93 ASN A O 1
ATOM 732 N N . SER A 1 94 ? 9.316 -10.304 -12.871 1.00 98.19 94 SER A N 1
ATOM 733 C CA . SER A 1 94 ? 9.057 -10.789 -14.228 1.00 98.19 94 SER A CA 1
ATOM 734 C C . SER A 1 94 ? 9.212 -9.663 -15.249 1.00 98.19 94 SER A C 1
ATOM 736 O O . SER A 1 94 ? 9.981 -9.801 -16.199 1.00 98.19 94 SER A O 1
ATOM 738 N N . TYR A 1 95 ? 8.624 -8.496 -14.984 1.00 97.94 95 TYR A N 1
ATOM 739 C CA . TYR A 1 95 ? 8.801 -7.301 -15.806 1.00 97.94 95 TYR A CA 1
ATOM 740 C C . TYR A 1 95 ? 10.267 -6.850 -15.904 1.00 97.94 95 TYR A C 1
ATOM 742 O O . TYR A 1 95 ? 10.784 -6.551 -16.977 1.00 97.94 95 TYR A O 1
ATOM 750 N N . LEU A 1 96 ? 11.008 -6.848 -14.796 1.00 96.62 96 LEU A N 1
ATOM 751 C CA . LEU A 1 96 ? 12.418 -6.457 -14.800 1.00 96.62 96 LEU A CA 1
ATOM 752 C C . LEU A 1 96 ? 13.295 -7.364 -15.674 1.00 96.62 96 LEU A C 1
ATOM 754 O O . LEU A 1 96 ? 14.354 -6.901 -16.111 1.00 96.62 96 LEU A O 1
ATOM 758 N N . LYS A 1 97 ? 12.897 -8.622 -15.909 1.00 96.75 97 LYS A N 1
ATOM 759 C CA . LYS A 1 97 ? 13.596 -9.558 -16.805 1.00 96.75 97 LYS A CA 1
ATOM 760 C C . LYS A 1 97 ? 13.352 -9.254 -18.285 1.00 96.75 97 LYS A C 1
ATOM 762 O O . LYS A 1 97 ? 14.220 -9.572 -19.090 1.00 96.75 97 LYS A O 1
ATOM 767 N N . THR A 1 98 ? 12.236 -8.611 -18.641 1.00 95.62 98 THR A N 1
ATOM 768 C CA . THR A 1 98 ? 11.943 -8.220 -20.034 1.00 95.62 98 THR A CA 1
ATOM 769 C C . THR A 1 98 ? 12.748 -6.994 -20.473 1.00 95.62 98 THR A C 1
ATOM 771 O O . THR A 1 98 ? 12.954 -6.759 -21.663 1.00 95.62 98 THR A O 1
ATOM 774 N N . GLN A 1 99 ? 13.250 -6.206 -19.517 1.00 95.38 99 GLN A N 1
ATOM 775 C CA . GLN A 1 99 ? 14.022 -5.006 -19.815 1.00 95.38 99 GLN A CA 1
ATOM 776 C C . GLN A 1 99 ? 15.441 -5.301 -20.317 1.00 95.38 99 GLN A C 1
ATOM 778 O O . GLN A 1 99 ? 16.168 -6.135 -19.776 1.00 95.38 99 GLN A O 1
ATOM 783 N N . SER A 1 100 ? 15.888 -4.507 -21.296 1.00 93.62 100 SER A N 1
ATOM 784 C CA . SER A 1 100 ? 17.257 -4.570 -21.815 1.00 93.62 100 SER A CA 1
ATOM 785 C C . SER A 1 100 ? 18.304 -4.305 -20.729 1.00 93.62 100 SER A C 1
ATOM 787 O O . SER A 1 100 ? 18.254 -3.296 -20.019 1.00 93.62 100 SER A O 1
ATOM 789 N N . LYS A 1 101 ? 19.327 -5.168 -20.672 1.00 91.38 101 LYS A N 1
ATOM 790 C CA . LYS A 1 101 ? 20.484 -5.027 -19.770 1.00 91.38 101 LYS A CA 1
ATOM 791 C C . LYS A 1 101 ? 21.351 -3.795 -20.076 1.00 91.38 101 LYS A C 1
ATOM 793 O O . LYS A 1 101 ? 22.149 -3.408 -19.232 1.00 91.38 101 LYS A O 1
ATOM 798 N N . ARG A 1 102 ? 21.190 -3.168 -21.252 1.00 94.31 102 ARG A N 1
ATOM 799 C CA . ARG A 1 102 ? 21.913 -1.941 -21.645 1.00 94.31 102 ARG A CA 1
ATOM 800 C C . ARG A 1 102 ? 21.316 -0.667 -21.036 1.00 94.31 102 ARG A C 1
ATOM 802 O O . ARG A 1 102 ? 21.921 0.397 -21.135 1.00 94.31 102 ARG A O 1
ATOM 809 N N . LEU A 1 103 ? 20.119 -0.739 -20.445 1.00 94.69 103 LEU A N 1
ATOM 810 C CA . LEU A 1 103 ? 19.493 0.423 -19.818 1.00 94.69 103 LEU A CA 1
ATOM 811 C C . LEU A 1 103 ? 20.286 0.874 -18.592 1.00 94.69 103 LEU A C 1
ATOM 813 O O . LEU A 1 103 ? 20.691 0.064 -17.758 1.00 94.69 103 LEU A O 1
ATOM 817 N N . LYS A 1 104 ? 20.411 2.195 -18.431 1.00 95.00 104 LYS A N 1
ATOM 818 C CA . LYS A 1 104 ? 20.909 2.787 -17.187 1.00 95.00 104 LYS A CA 1
ATOM 819 C C . LYS A 1 104 ? 20.059 2.289 -16.018 1.00 95.00 104 LYS A C 1
ATOM 821 O O . LYS A 1 104 ? 18.827 2.274 -16.099 1.00 95.00 104 LYS A O 1
ATOM 826 N N . LEU A 1 105 ? 20.708 1.963 -14.901 1.00 94.62 105 LEU A N 1
ATOM 827 C CA . LEU A 1 105 ? 20.037 1.464 -13.697 1.00 94.62 105 LEU A CA 1
ATOM 828 C C . LEU A 1 105 ? 18.919 2.405 -13.218 1.00 94.62 105 LEU A C 1
ATOM 830 O O . LEU A 1 105 ? 17.850 1.939 -12.830 1.00 94.62 105 LEU A O 1
ATOM 834 N N . ALA A 1 106 ? 19.136 3.721 -13.300 1.00 94.31 106 ALA A N 1
ATOM 835 C CA . ALA A 1 106 ? 18.132 4.726 -12.955 1.00 94.31 106 ALA A CA 1
ATOM 836 C C . ALA A 1 106 ? 16.862 4.612 -13.820 1.00 94.31 106 ALA A C 1
ATOM 838 O O . ALA A 1 106 ? 15.757 4.620 -13.287 1.00 94.31 106 ALA A O 1
ATOM 839 N N . THR A 1 107 ? 17.009 4.441 -15.138 1.00 95.44 107 THR A N 1
ATOM 840 C CA . THR A 1 107 ? 15.879 4.254 -16.061 1.00 95.44 107 THR A CA 1
ATOM 841 C C . THR A 1 107 ? 15.166 2.933 -15.800 1.00 95.44 107 THR A C 1
ATOM 843 O O . THR A 1 107 ? 13.940 2.899 -15.774 1.00 95.44 107 THR A O 1
ATOM 846 N N . ARG A 1 108 ? 15.920 1.855 -15.549 1.00 95.56 108 ARG A N 1
ATOM 847 C CA . ARG A 1 108 ? 15.357 0.538 -15.221 1.00 95.56 108 ARG A CA 1
ATOM 848 C C . ARG A 1 108 ? 14.512 0.580 -13.946 1.00 95.56 108 ARG A C 1
ATOM 850 O O . ARG A 1 108 ? 13.403 0.052 -13.930 1.00 95.56 108 ARG A O 1
ATOM 857 N N . ARG A 1 109 ? 15.004 1.262 -12.904 1.00 94.19 109 ARG A N 1
ATOM 858 C CA . ARG A 1 109 ? 14.273 1.492 -11.646 1.00 94.19 109 ARG A CA 1
ATOM 859 C C . ARG A 1 109 ? 13.027 2.352 -11.853 1.00 94.19 109 ARG A C 1
ATOM 861 O O . ARG A 1 109 ? 11.965 1.944 -11.402 1.00 94.19 109 ARG A O 1
ATOM 868 N N . ALA A 1 110 ? 13.138 3.471 -12.573 1.00 95.50 110 ALA A N 1
ATOM 869 C CA . ALA A 1 110 ? 12.002 4.356 -12.852 1.00 95.50 110 ALA A CA 1
ATOM 870 C C . ALA A 1 110 ? 10.892 3.633 -13.633 1.00 95.50 110 ALA A C 1
ATOM 872 O O . ALA A 1 110 ? 9.729 3.689 -13.254 1.00 95.50 110 ALA A O 1
ATOM 873 N N . ARG A 1 111 ? 11.247 2.852 -14.659 1.00 97.12 111 ARG A N 1
ATOM 874 C CA . ARG A 1 111 ? 10.282 2.021 -15.392 1.00 97.12 111 ARG A CA 1
ATOM 875 C C . ARG A 1 111 ? 9.626 0.956 -14.518 1.00 97.12 111 ARG A C 1
ATOM 877 O O . ARG A 1 111 ? 8.442 0.698 -14.670 1.00 97.12 111 ARG A O 1
ATOM 884 N N . ALA A 1 112 ? 10.380 0.317 -13.625 1.00 96.31 112 ALA A N 1
ATOM 885 C CA . ALA A 1 112 ? 9.810 -0.647 -12.683 1.00 96.31 112 ALA A CA 1
ATOM 886 C C . ALA A 1 112 ? 8.876 0.014 -11.667 1.00 96.31 112 ALA A C 1
ATOM 888 O O . ALA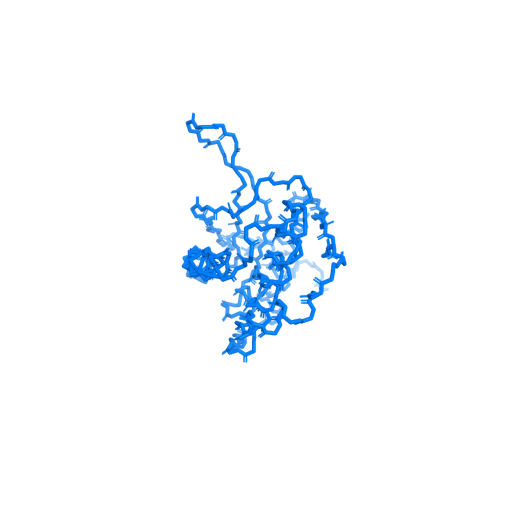 A 1 112 ? 8.010 -0.647 -11.112 1.00 96.31 112 ALA A O 1
ATOM 889 N N . GLU A 1 113 ? 9.059 1.298 -11.384 1.00 95.69 113 GLU A N 1
ATOM 890 C CA . GLU A 1 113 ? 8.137 2.051 -10.546 1.00 95.69 113 GLU A CA 1
ATOM 891 C C . GLU A 1 113 ? 6.834 2.381 -11.281 1.00 95.69 113 GLU A C 1
ATOM 893 O O . GLU A 1 113 ? 5.768 2.137 -10.730 1.00 95.69 113 GLU A O 1
ATOM 898 N N . GLN A 1 114 ? 6.923 2.805 -12.546 1.00 97.38 114 GLN A N 1
ATOM 899 C CA . GLN A 1 114 ? 5.758 3.007 -13.419 1.00 97.38 114 GLN A CA 1
ATOM 900 C C . GLN A 1 114 ? 4.942 1.718 -13.598 1.00 97.38 114 GLN A C 1
ATOM 902 O O . GLN A 1 114 ? 3.721 1.742 -13.500 1.00 97.38 114 GLN A O 1
ATOM 907 N N . PHE A 1 115 ? 5.620 0.580 -13.782 1.00 98.06 115 PHE A N 1
ATOM 908 C CA . PHE A 1 115 ? 4.978 -0.736 -13.830 1.00 98.06 115 PHE A CA 1
ATOM 909 C C . PHE A 1 115 ? 4.203 -1.058 -12.549 1.00 98.06 115 PHE A C 1
ATOM 911 O O . PHE A 1 115 ? 3.057 -1.486 -12.619 1.00 98.06 115 PHE A O 1
ATOM 918 N N . ARG A 1 116 ? 4.808 -0.833 -11.372 1.00 97.50 116 ARG A N 1
ATOM 919 C CA . ARG A 1 116 ? 4.125 -1.084 -10.094 1.00 97.50 116 ARG A CA 1
ATOM 920 C C . ARG A 1 116 ? 2.888 -0.216 -9.937 1.00 97.50 116 ARG A C 1
ATOM 922 O O . ARG A 1 116 ? 1.891 -0.691 -9.415 1.00 97.50 116 ARG A O 1
ATOM 929 N N . ASP A 1 117 ? 2.967 1.033 -10.379 1.00 96.56 117 ASP A N 1
ATOM 930 C CA . ASP A 1 117 ? 1.829 1.937 -10.319 1.00 96.56 117 ASP A CA 1
ATOM 931 C C . ASP A 1 117 ? 0.676 1.469 -11.215 1.00 96.56 117 ASP A C 1
ATOM 933 O O . ASP A 1 117 ? -0.452 1.371 -10.745 1.00 96.56 117 ASP A O 1
ATOM 937 N N . GLY A 1 118 ? 0.971 1.068 -12.458 1.00 97.00 118 GLY A N 1
ATOM 938 C CA . GLY A 1 118 ? -0.017 0.464 -13.357 1.00 97.00 118 GLY A CA 1
ATOM 939 C C . GLY A 1 118 ? -0.669 -0.791 -12.774 1.00 97.00 118 GLY A C 1
ATOM 940 O O . GLY A 1 118 ? -1.891 -0.892 -12.755 1.00 97.00 118 GLY A O 1
ATOM 941 N N . TRP A 1 119 ? 0.131 -1.688 -12.194 1.00 97.69 119 TRP A N 1
ATOM 942 C CA . TRP A 1 119 ? -0.366 -2.907 -11.545 1.00 97.69 119 TRP A CA 1
ATOM 943 C C . TRP A 1 119 ? -1.314 -2.619 -10.387 1.00 97.69 119 TRP A C 1
ATOM 945 O O . TRP A 1 119 ? -2.375 -3.226 -10.266 1.00 97.69 119 TRP A O 1
ATOM 955 N N . VAL A 1 120 ? -0.963 -1.654 -9.537 1.00 96.38 120 VAL A N 1
ATOM 956 C CA . VAL A 1 120 ? -1.821 -1.259 -8.417 1.00 96.38 120 VAL A CA 1
ATOM 957 C C . VAL A 1 120 ? -3.101 -0.573 -8.909 1.00 96.38 120 VAL A C 1
ATOM 959 O O . VAL A 1 120 ? -4.158 -0.780 -8.312 1.00 96.38 120 VAL A O 1
ATOM 962 N N . CYS A 1 121 ? -3.040 0.217 -9.987 1.00 94.12 121 CYS A N 1
ATOM 963 C CA . CYS A 1 121 ? -4.235 0.758 -10.638 1.00 94.12 121 CYS A CA 1
ATOM 964 C C . CYS A 1 121 ? -5.161 -0.363 -11.133 1.00 94.12 121 CYS A C 1
ATOM 966 O O . CYS A 1 121 ? -6.333 -0.342 -10.773 1.00 94.12 121 CYS A O 1
ATOM 968 N N . GLY A 1 122 ? -4.634 -1.366 -11.843 1.00 94.00 122 GLY A N 1
ATOM 969 C CA . GLY A 1 122 ? -5.421 -2.515 -12.309 1.00 94.00 122 GLY A CA 1
ATOM 970 C C . GLY A 1 122 ? -6.070 -3.294 -11.160 1.00 94.00 122 GLY A C 1
ATOM 971 O O . GLY A 1 122 ? -7.257 -3.601 -11.201 1.00 94.00 122 GLY A O 1
ATOM 972 N N . VAL A 1 123 ? -5.346 -3.520 -10.056 1.00 92.12 123 VAL A N 1
ATOM 973 C CA . VAL A 1 123 ? -5.926 -4.146 -8.852 1.00 92.12 123 VAL A CA 1
ATOM 974 C C . VAL A 1 123 ? -7.104 -3.344 -8.294 1.00 92.12 123 VAL A C 1
ATOM 976 O O . VAL A 1 123 ? -8.109 -3.931 -7.897 1.00 92.12 123 VAL A O 1
ATOM 979 N N . ARG A 1 124 ? -7.018 -2.009 -8.276 1.00 89.69 124 ARG A N 1
ATOM 980 C CA . ARG A 1 124 ? -8.118 -1.157 -7.796 1.00 89.69 124 ARG A CA 1
ATOM 981 C C . ARG A 1 124 ? -9.361 -1.220 -8.677 1.00 89.69 124 ARG A C 1
ATOM 983 O O . ARG A 1 124 ? -10.443 -1.006 -8.150 1.00 89.69 124 ARG A O 1
ATOM 990 N N . GLU A 1 125 ? -9.217 -1.492 -9.969 1.00 87.69 125 GLU A N 1
ATOM 991 C CA . GLU A 1 125 ? -10.354 -1.623 -10.891 1.00 87.69 125 GLU A CA 1
ATOM 992 C C . GLU A 1 125 ? -11.142 -2.919 -10.662 1.00 87.69 125 GLU A C 1
ATOM 994 O O . GLU A 1 125 ? -12.340 -2.967 -10.926 1.00 87.69 125 GLU A O 1
ATOM 999 N N . VAL A 1 126 ? -10.489 -3.958 -10.134 1.00 86.56 126 VAL A N 1
ATOM 1000 C CA . VAL A 1 126 ? -11.112 -5.266 -9.868 1.00 86.56 126 VAL A CA 1
ATOM 1001 C C . VAL A 1 126 ? -11.696 -5.353 -8.452 1.00 86.56 126 VAL A C 1
ATOM 1003 O O . VAL A 1 126 ? -12.616 -6.129 -8.196 1.00 86.56 126 VAL A O 1
ATOM 1006 N N . ILE A 1 127 ? -11.176 -4.565 -7.510 1.00 85.44 127 ILE A N 1
ATOM 1007 C CA . ILE A 1 127 ? -11.645 -4.546 -6.122 1.00 85.44 127 ILE A CA 1
ATOM 1008 C C . ILE A 1 127 ? -12.992 -3.820 -6.018 1.00 85.44 127 ILE A C 1
ATOM 1010 O O . ILE A 1 127 ? -13.109 -2.648 -6.367 1.00 85.44 127 ILE A O 1
ATOM 1014 N N . SER A 1 128 ? -13.994 -4.494 -5.451 1.00 84.69 128 SER A N 1
ATOM 1015 C CA . SER A 1 128 ? -15.261 -3.868 -5.056 1.00 84.69 128 SER A CA 1
ATOM 1016 C C . SER A 1 128 ? -15.172 -3.248 -3.661 1.00 84.69 128 SER A C 1
ATOM 1018 O O . SER A 1 128 ? -14.503 -3.782 -2.775 1.00 84.69 128 SER A O 1
ATOM 1020 N N . ALA A 1 129 ? -15.857 -2.120 -3.477 1.00 83.94 129 ALA A N 1
ATOM 1021 C CA . ALA A 1 129 ? -15.974 -1.450 -2.189 1.00 83.94 129 ALA A CA 1
ATOM 1022 C C . ALA A 1 129 ? -16.786 -2.297 -1.204 1.00 83.94 129 ALA A C 1
ATOM 1024 O O . ALA A 1 129 ? -17.833 -2.829 -1.572 1.00 83.94 129 ALA A O 1
ATOM 1025 N N . THR A 1 130 ? -16.349 -2.347 0.053 1.00 86.38 130 THR A N 1
ATOM 1026 C CA . THR A 1 130 ? -17.233 -2.752 1.153 1.00 86.38 130 THR A CA 1
ATOM 1027 C C . THR A 1 130 ? -17.938 -1.520 1.705 1.00 86.38 130 THR A C 1
ATOM 1029 O O . THR A 1 130 ? -17.297 -0.492 1.940 1.00 86.38 130 THR A O 1
ATOM 1032 N N . ASP A 1 131 ? -19.240 -1.635 1.959 1.00 84.69 131 ASP A N 1
ATOM 1033 C CA . ASP A 1 131 ? -19.997 -0.585 2.632 1.00 84.69 131 ASP A CA 1
ATOM 1034 C C . ASP A 1 131 ? -19.506 -0.416 4.075 1.00 84.69 131 ASP A C 1
ATOM 1036 O O . ASP A 1 131 ? -19.442 -1.365 4.860 1.00 84.69 131 ASP A O 1
ATOM 1040 N N . ILE A 1 132 ? -19.146 0.819 4.423 1.00 88.25 132 ILE A N 1
ATOM 1041 C CA . ILE A 1 132 ? -18.776 1.214 5.783 1.00 88.25 132 ILE A CA 1
ATOM 1042 C C . ILE A 1 132 ? -19.867 2.141 6.290 1.00 88.25 132 ILE A C 1
ATOM 1044 O O . ILE A 1 132 ? -20.139 3.166 5.655 1.00 88.25 132 ILE A O 1
ATOM 1048 N N . SER A 1 133 ? -20.456 1.821 7.440 1.00 91.31 133 SER A N 1
ATOM 1049 C CA . SER A 1 133 ? -21.458 2.698 8.047 1.00 91.31 133 SER A CA 1
ATOM 1050 C C . SER A 1 133 ? -20.853 4.063 8.400 1.00 91.31 133 SER A C 1
ATOM 1052 O O . SER A 1 133 ? -19.663 4.182 8.707 1.00 91.31 133 SER A O 1
ATOM 1054 N N . SER A 1 134 ? -21.668 5.120 8.374 1.00 89.38 134 SER A N 1
ATOM 1055 C CA . SER A 1 134 ? -21.210 6.465 8.750 1.00 89.38 134 SER A CA 1
ATOM 1056 C C . SER A 1 134 ? -20.693 6.520 10.189 1.00 89.38 134 SER A C 1
ATOM 1058 O O . SER A 1 134 ? -19.764 7.268 10.476 1.00 89.38 134 SER A O 1
ATOM 1060 N N . GLU A 1 135 ? -21.267 5.709 11.079 1.00 89.75 135 GLU A N 1
ATOM 1061 C CA . GLU A 1 135 ? -20.840 5.579 12.472 1.00 89.75 135 GLU A CA 1
ATOM 1062 C C . GLU A 1 135 ? -19.441 4.958 12.580 1.00 89.75 135 GLU A C 1
ATOM 1064 O O . GLU A 1 135 ? -18.553 5.554 13.191 1.00 89.75 135 GLU A O 1
ATOM 1069 N N . GLU A 1 136 ? -19.189 3.825 11.909 1.00 91.50 136 GLU A N 1
ATOM 1070 C CA . GLU A 1 136 ? -17.855 3.211 11.875 1.00 91.50 136 GLU A CA 1
ATOM 1071 C C . GLU A 1 136 ? -16.802 4.194 11.326 1.00 91.50 136 GLU A C 1
ATOM 1073 O O . GLU A 1 136 ? -15.692 4.283 11.854 1.00 91.50 136 GLU A O 1
ATOM 1078 N N . GLN A 1 137 ? -17.142 4.970 10.288 1.00 92.38 137 GLN A N 1
ATOM 1079 C CA . GLN A 1 137 ? -16.242 5.989 9.731 1.00 92.38 137 GLN A CA 1
ATOM 1080 C C . GLN A 1 137 ? -15.926 7.107 10.733 1.00 92.38 137 GLN A C 1
ATOM 1082 O O . GLN A 1 137 ? -14.766 7.517 10.848 1.00 92.38 137 GLN A O 1
ATOM 1087 N N . GLN A 1 138 ? -16.931 7.598 11.461 1.00 91.69 138 GLN A N 1
ATOM 1088 C CA . GLN A 1 138 ? -16.753 8.639 12.477 1.00 91.69 138 GLN A CA 1
ATOM 1089 C C . GLN A 1 138 ? -15.872 8.153 13.629 1.00 91.69 138 GLN A C 1
ATOM 1091 O O . GLN A 1 138 ? -14.907 8.831 13.986 1.00 91.69 138 GLN A O 1
ATOM 1096 N N . VAL A 1 139 ? -16.137 6.953 14.154 1.00 93.69 139 VAL A N 1
ATOM 1097 C CA . VAL A 1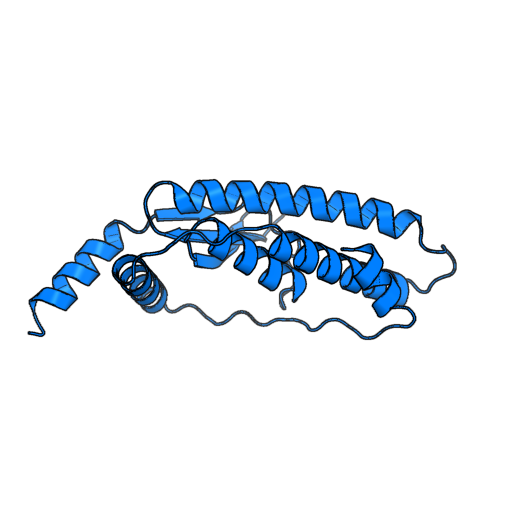 139 ? -15.342 6.370 15.244 1.00 93.69 139 VAL A CA 1
ATOM 1098 C C . VAL A 1 139 ? -13.895 6.135 14.806 1.00 93.69 139 VAL A C 1
ATOM 1100 O O . VAL A 1 139 ? -12.978 6.504 15.534 1.00 93.69 139 VAL A O 1
ATOM 1103 N N . MET A 1 140 ? -13.657 5.584 13.607 1.00 94.38 140 MET A N 1
ATOM 1104 C CA . MET A 1 140 ? -12.293 5.407 13.082 1.00 94.38 140 MET A CA 1
ATOM 1105 C C . MET A 1 140 ? -11.550 6.740 12.923 1.00 94.38 140 MET A C 1
ATOM 1107 O O . MET A 1 140 ? -10.352 6.808 13.201 1.00 94.38 140 MET A O 1
ATOM 1111 N N . SER A 1 141 ? -12.246 7.799 12.500 1.00 92.00 141 SER A N 1
ATOM 1112 C CA . SER A 1 141 ? -11.647 9.130 12.336 1.00 92.00 141 SER A CA 1
ATOM 1113 C C . SER A 1 141 ? -11.235 9.719 13.688 1.00 92.00 141 SER A C 1
ATOM 1115 O O . SER A 1 141 ? -10.074 10.088 13.866 1.00 92.00 141 SER A O 1
ATOM 1117 N N . HIS A 1 142 ? -12.141 9.697 14.671 1.00 91.00 142 HIS A N 1
ATOM 1118 C CA . HIS A 1 142 ? -11.861 10.150 16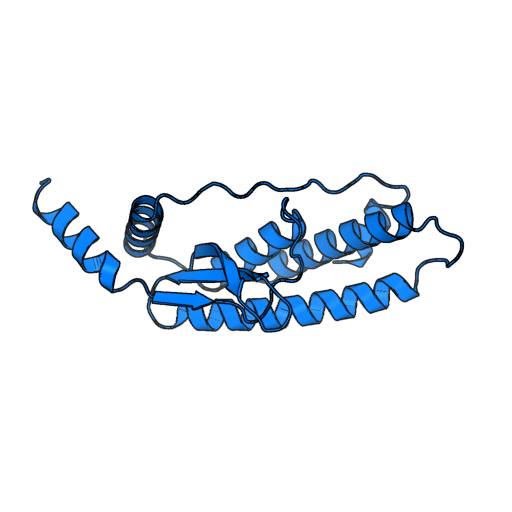.038 1.00 91.00 142 HIS A CA 1
ATOM 1119 C C . HIS A 1 142 ? -10.737 9.333 16.696 1.00 91.00 142 HIS A C 1
ATOM 1121 O O . HIS A 1 142 ? -9.841 9.873 17.350 1.00 91.00 142 HIS A O 1
ATOM 1127 N N . TRP A 1 143 ? -10.725 8.019 16.460 1.00 93.25 143 TRP A N 1
ATOM 1128 C CA . TRP A 1 143 ? -9.671 7.138 16.947 1.00 93.25 143 TRP A CA 1
ATOM 1129 C C . TRP A 1 143 ? -8.293 7.542 16.409 1.00 93.25 143 TRP A C 1
ATOM 1131 O O . TRP A 1 143 ? -7.327 7.591 17.172 1.00 93.25 143 TRP A O 1
ATOM 1141 N N . LEU A 1 144 ? -8.187 7.896 15.124 1.00 91.62 144 LEU A N 1
ATOM 1142 C CA . LEU A 1 144 ? -6.923 8.338 14.532 1.00 91.62 144 LEU A CA 1
ATOM 1143 C C . LEU A 1 144 ? -6.472 9.696 15.091 1.00 91.62 144 LEU A C 1
ATOM 1145 O O . LEU A 1 144 ? -5.285 9.872 15.380 1.00 91.62 144 LEU A O 1
ATOM 1149 N N . GLU A 1 145 ? -7.406 10.634 15.265 1.00 89.44 145 GLU A N 1
ATOM 1150 C CA . GLU A 1 145 ? -7.144 11.966 15.826 1.00 89.44 145 GLU A CA 1
ATOM 1151 C C . GLU A 1 145 ? -6.562 11.883 17.242 1.00 89.44 145 GLU A C 1
ATOM 1153 O O . GLU A 1 145 ? -5.574 12.560 17.544 1.00 89.44 145 GLU A O 1
ATOM 1158 N N . SER A 1 146 ? -7.077 10.971 18.077 1.00 88.00 146 SER A N 1
ATOM 1159 C CA . SER A 1 146 ? -6.572 10.762 19.443 1.00 88.00 146 SER A CA 1
ATOM 1160 C C . SER A 1 146 ? -5.101 10.319 19.506 1.00 88.00 146 SER A C 1
ATOM 1162 O O . SER A 1 146 ? -4.441 10.474 20.534 1.00 88.00 146 SER A O 1
ATOM 1164 N N . ARG A 1 147 ? -4.542 9.805 18.400 1.00 87.50 147 ARG A N 1
ATOM 1165 C CA . ARG A 1 147 ? -3.180 9.254 18.335 1.00 87.50 147 ARG A CA 1
ATOM 1166 C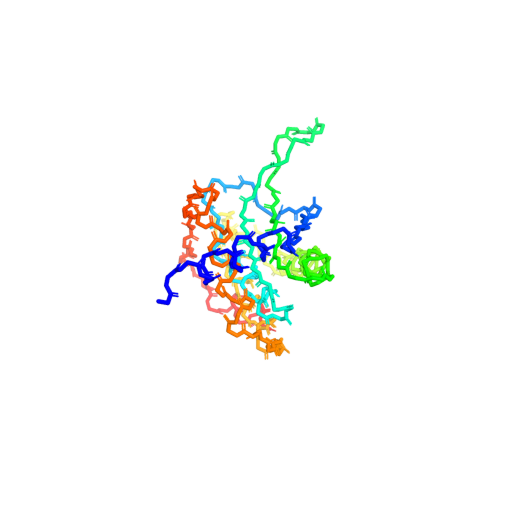 C . ARG A 1 147 ? -2.101 10.235 17.880 1.00 87.50 147 ARG A C 1
ATOM 1168 O O . ARG A 1 147 ? -0.945 9.831 17.767 1.00 87.50 147 ARG A O 1
ATOM 1175 N N . SER A 1 148 ? -2.434 11.508 17.634 1.00 87.38 148 SER A N 1
ATOM 1176 C CA . SER A 1 148 ? -1.453 12.551 17.259 1.00 87.38 148 SER A CA 1
ATOM 1177 C C . SER A 1 148 ? -0.523 12.135 16.100 1.00 87.38 148 SER A C 1
ATOM 1179 O O . SER A 1 148 ? 0.690 12.367 16.118 1.00 87.38 148 SER A O 1
ATOM 1181 N N . MET A 1 149 ? -1.085 11.460 15.094 1.00 89.00 149 MET A N 1
ATOM 1182 C CA . MET A 1 149 ? -0.337 10.916 13.960 1.00 89.00 149 MET A CA 1
ATOM 1183 C C . MET A 1 149 ? 0.115 12.019 12.993 1.00 89.00 149 MET A C 1
ATOM 1185 O O . MET A 1 149 ? -0.516 13.066 12.865 1.00 89.00 149 MET A O 1
ATOM 1189 N N . LYS A 1 150 ? 1.206 11.767 12.260 1.00 89.88 150 LYS A N 1
ATOM 1190 C CA . LYS A 1 150 ? 1.684 12.659 11.193 1.00 89.88 150 LYS A CA 1
ATOM 1191 C C . LYS A 1 150 ? 1.239 12.155 9.828 1.00 89.88 150 LYS A C 1
ATOM 1193 O O . LYS A 1 150 ? 1.258 10.952 9.567 1.00 89.88 150 LYS A O 1
ATOM 1198 N N . THR A 1 151 ? 0.934 13.084 8.929 1.00 90.88 151 THR A N 1
ATOM 1199 C CA . THR A 1 151 ? 0.665 12.763 7.526 1.00 90.88 151 THR A CA 1
ATOM 1200 C C . THR A 1 151 ? 1.911 12.178 6.870 1.00 90.88 151 THR A C 1
ATOM 1202 O O . THR A 1 151 ? 3.010 12.726 6.973 1.00 90.88 151 THR A O 1
ATOM 1205 N N . VAL A 1 152 ? 1.735 11.053 6.181 1.00 91.00 152 VAL A N 1
ATOM 1206 C CA . VAL A 1 152 ? 2.812 10.412 5.428 1.00 91.00 152 VAL A CA 1
ATOM 1207 C C . VAL A 1 152 ? 3.253 11.300 4.265 1.00 91.00 152 VAL A C 1
ATOM 1209 O O . VAL A 1 152 ? 2.427 11.856 3.544 1.00 91.00 152 VAL A O 1
ATOM 1212 N N . THR A 1 153 ? 4.561 11.403 4.047 1.00 92.88 153 THR A N 1
ATOM 1213 C CA . THR A 1 153 ? 5.099 12.042 2.845 1.00 92.88 153 THR A CA 1
ATOM 1214 C C . THR A 1 153 ? 5.290 11.002 1.752 1.00 92.88 153 THR A C 1
ATOM 1216 O O . THR A 1 153 ? 5.816 9.907 1.982 1.00 92.88 153 THR A O 1
ATOM 1219 N N . THR A 1 154 ? 4.857 11.340 0.543 1.00 92.88 154 THR A N 1
ATOM 1220 C CA . THR A 1 154 ? 5.009 10.478 -0.625 1.00 92.88 154 THR A CA 1
ATOM 1221 C C . THR A 1 154 ? 6.176 10.934 -1.490 1.00 92.88 154 THR A C 1
ATOM 1223 O O . THR A 1 154 ? 6.626 12.082 -1.420 1.00 92.88 154 THR A O 1
ATOM 1226 N N . ARG A 1 155 ? 6.712 10.019 -2.300 1.00 92.81 155 ARG A N 1
ATOM 1227 C CA . ARG A 1 155 ? 7.531 10.392 -3.457 1.00 92.81 155 ARG A CA 1
ATOM 1228 C C . ARG A 1 155 ? 6.759 10.100 -4.730 1.00 92.81 155 ARG A C 1
ATOM 1230 O O . ARG A 1 155 ? 6.247 8.993 -4.899 1.00 92.81 155 ARG A O 1
ATOM 1237 N N . GLU A 1 156 ? 6.739 11.097 -5.600 1.00 88.94 156 GLU A N 1
ATOM 1238 C CA . GLU A 1 156 ? 6.113 11.024 -6.912 1.00 88.94 156 GLU A CA 1
ATOM 1239 C C . GLU A 1 156 ? 6.849 10.049 -7.831 1.00 88.94 156 GLU A C 1
ATOM 1241 O O . GLU A 1 156 ? 8.059 9.797 -7.707 1.00 88.94 156 GLU A O 1
ATOM 1246 N N . LEU A 1 157 ? 6.101 9.528 -8.798 1.00 88.75 157 LEU A N 1
ATOM 1247 C CA . LEU A 1 157 ? 6.644 8.718 -9.872 1.00 88.75 157 LEU A CA 1
ATOM 1248 C C . LEU A 1 157 ? 7.574 9.555 -10.749 1.00 88.75 157 LEU A C 1
ATOM 1250 O O . LEU A 1 157 ? 7.193 10.562 -11.343 1.00 88.75 157 LEU A O 1
ATOM 1254 N N . LYS A 1 158 ? 8.816 9.099 -10.905 1.00 88.00 158 LYS A N 1
ATOM 1255 C CA . LYS A 1 158 ? 9.767 9.787 -11.777 1.00 88.00 158 LYS A CA 1
ATOM 1256 C C . LYS A 1 158 ? 9.407 9.575 -13.251 1.00 88.00 158 LYS A C 1
ATOM 1258 O O . LYS A 1 158 ? 9.275 8.435 -13.711 1.00 88.00 158 LYS A O 1
ATOM 1263 N N . ALA A 1 159 ? 9.355 10.666 -14.015 1.00 90.00 159 ALA A N 1
ATOM 1264 C CA . ALA A 1 159 ? 9.251 10.610 -15.470 1.00 90.00 159 ALA A CA 1
ATOM 1265 C C . ALA A 1 159 ? 10.462 9.882 -16.084 1.00 90.00 159 ALA A C 1
ATOM 1267 O O . ALA A 1 159 ? 11.615 10.069 -15.676 1.00 90.00 159 ALA A O 1
ATOM 1268 N N . CYS A 1 160 ? 10.215 9.031 -17.080 1.00 93.12 160 CYS A N 1
ATOM 1269 C CA . CYS A 1 160 ? 11.273 8.350 -17.817 1.00 93.12 160 CYS A CA 1
ATOM 1270 C C . CYS A 1 160 ? 10.818 7.949 -19.224 1.00 93.12 160 CYS A C 1
ATOM 1272 O O . CYS A 1 160 ? 9.631 7.794 -19.497 1.00 93.12 160 CYS A O 1
ATOM 1274 N N . ARG A 1 161 ? 11.775 7.734 -20.135 1.00 91.94 161 ARG A N 1
ATOM 1275 C CA . ARG A 1 161 ? 11.465 7.245 -21.485 1.00 91.94 161 ARG A CA 1
ATOM 1276 C C . ARG A 1 161 ? 10.787 5.875 -21.406 1.00 91.94 161 ARG A C 1
ATOM 1278 O O . ARG A 1 161 ? 11.389 4.932 -20.887 1.00 91.94 161 ARG A O 1
ATOM 1285 N N . GLY A 1 162 ? 9.608 5.737 -22.010 1.00 93.50 162 GLY A N 1
ATOM 1286 C CA . GLY A 1 162 ? 8.809 4.506 -21.978 1.00 93.50 162 GLY A CA 1
ATOM 1287 C C . GLY A 1 162 ? 8.067 4.289 -20.657 1.00 93.50 162 GLY A C 1
ATOM 1288 O O . GLY A 1 162 ? 7.811 3.140 -20.310 1.00 93.50 162 GLY A O 1
ATOM 1289 N N . ALA A 1 163 ? 7.789 5.363 -19.907 1.00 94.50 163 ALA A N 1
ATOM 1290 C CA . ALA A 1 163 ? 6.971 5.317 -18.697 1.00 94.50 163 ALA A CA 1
ATOM 1291 C C . ALA A 1 163 ? 5.566 4.774 -18.985 1.00 94.50 163 ALA A C 1
ATOM 1293 O O . ALA A 1 163 ? 5.166 3.813 -18.340 1.00 94.50 163 ALA A O 1
ATOM 1294 N N . ASP A 1 164 ? 4.880 5.301 -20.002 1.00 95.44 164 ASP A N 1
ATOM 1295 C CA . ASP A 1 164 ? 3.503 4.898 -20.323 1.00 95.44 164 ASP A CA 1
ATOM 1296 C C . ASP A 1 164 ? 3.421 3.427 -20.727 1.00 95.44 164 ASP A C 1
ATOM 1298 O O . ASP A 1 164 ? 2.588 2.686 -20.219 1.00 95.44 164 ASP A O 1
ATOM 1302 N N . THR A 1 165 ? 4.356 2.960 -21.563 1.00 96.62 165 THR A N 1
ATOM 1303 C CA . THR A 1 165 ? 4.459 1.537 -21.916 1.00 96.62 165 THR A CA 1
ATOM 1304 C C . THR A 1 165 ? 4.696 0.670 -20.682 1.00 96.62 165 THR A C 1
ATOM 1306 O O . THR A 1 165 ? 4.076 -0.377 -20.542 1.00 96.62 165 THR A O 1
ATOM 1309 N N . ALA A 1 166 ? 5.587 1.099 -19.781 1.00 96.69 166 ALA A N 1
ATOM 1310 C CA . ALA A 1 166 ? 5.866 0.371 -18.548 1.00 96.69 166 ALA A CA 1
ATOM 1311 C C . ALA A 1 166 ? 4.638 0.304 -17.633 1.00 96.69 166 ALA A C 1
ATOM 1313 O O . ALA A 1 166 ? 4.384 -0.743 -17.049 1.00 96.69 166 ALA A O 1
ATOM 1314 N N . ARG A 1 167 ? 3.897 1.411 -17.521 1.00 96.56 167 ARG A N 1
ATOM 1315 C CA . ARG A 1 167 ? 2.664 1.516 -16.740 1.00 96.56 167 ARG A CA 1
ATOM 1316 C C . ARG A 1 167 ? 1.570 0.625 -17.320 1.00 96.56 167 ARG A C 1
ATOM 1318 O O . ARG A 1 167 ? 0.997 -0.161 -16.583 1.00 96.56 167 ARG A O 1
ATOM 1325 N N . TYR A 1 168 ? 1.340 0.691 -18.630 1.00 96.38 168 TYR A N 1
ATOM 1326 C CA . TYR A 1 168 ? 0.341 -0.129 -19.318 1.00 96.38 168 TYR A CA 1
ATOM 1327 C C . TYR A 1 168 ? 0.614 -1.629 -19.173 1.00 96.38 168 TYR A C 1
ATOM 1329 O O . TYR A 1 168 ? -0.305 -2.398 -18.962 1.00 96.38 168 TYR A O 1
ATOM 1337 N N . GLN A 1 169 ? 1.882 -2.048 -19.214 1.00 96.25 169 GLN A N 1
ATOM 1338 C CA . GLN A 1 169 ? 2.259 -3.448 -18.974 1.00 96.25 169 GLN A CA 1
ATOM 1339 C C . GLN A 1 169 ? 2.018 -3.923 -17.536 1.00 96.25 169 GLN A C 1
ATOM 1341 O O . GLN A 1 169 ? 2.137 -5.119 -17.280 1.00 96.25 169 GLN A O 1
ATOM 1346 N N . GLY A 1 170 ? 1.788 -2.998 -16.603 1.00 93.75 170 GLY A N 1
ATOM 1347 C CA . GLY A 1 170 ? 1.457 -3.319 -15.223 1.00 93.75 170 GLY A CA 1
ATOM 1348 C C . GLY A 1 170 ? -0.006 -3.700 -15.024 1.00 93.75 170 GLY A C 1
ATOM 1349 O O . GLY A 1 170 ? -0.259 -4.502 -14.133 1.00 93.75 170 GLY A O 1
ATOM 1350 N N . VAL A 1 171 ? -0.918 -3.127 -15.820 1.00 89.25 171 VAL A N 1
ATOM 1351 C CA . VAL A 1 171 ? -2.373 -3.373 -15.770 1.00 89.25 171 VAL A CA 1
ATOM 1352 C C . VAL A 1 171 ? -2.676 -4.803 -16.205 1.00 89.25 171 VAL A C 1
ATOM 1354 O O . VAL A 1 171 ? -3.447 -5.467 -15.482 1.00 89.25 171 VAL A O 1
#

Foldseek 3Di:
DPPVVVVVLVVVLVQKDKDKAPADPDPDQAAAPLSVLLLVLLCQQLVWHWDKDWDQDPVGIGIIIMIMFHDCSRVVSSVVSNVVSVVLVVLLVVVLVVDDPPDDPVQSVLLSSLLSNLQSVVSSVPRDGDDHDPSRVVSNVVSVVVVPDDDHHHDYRDDHVCSVVSSPSND

Radius of gyration: 18.4 Å; chains: 1; bounding box: 49×28×49 Å

Organism: NCBI:txid83655